Protein AF-A0A8J3IAZ4-F1 (afdb_monomer)

pLDDT: mean 71.91, std 17.05, range [34.78, 91.75]

Sequence (148 aa):
MARAKVQSEQELQQLVDTHANERKSAQTVNPAANGEGRKRKGNLVERAAVRDPVGNQTPSANTLRCIFSDVLDIDPKRFQDSGVACGECPECAALRQLQLRNGILRYPAHERRKTQTLQTEQQWVQGEKNDWSTCKSQIWRSNFSTSI

Organism: NCBI:txid2778364

Mean predicted aligned error: 19.43 Å

Foldseek 3Di:
DVVVVVVVVVVVVVVVVVVVPVVPPDDDDDDDDDDDDDDDDDPDPDDDPDDPPPPDDDPPPDPQKDPDKFWQPDQPVNVVVVVAQWAADPVARDIDGWDQDPRITIDHTDGRDPDDDQDQDWHWYQDPVSDIDIDGTDDDPPDPDDDD

Structure (mmCIF, N/CA/C/O backbone):
data_AF-A0A8J3IAZ4-F1
#
_entry.id   AF-A0A8J3IAZ4-F1
#
loop_
_atom_site.group_PDB
_atom_site.id
_atom_site.type_symbol
_atom_site.label_atom_id
_atom_site.label_alt_id
_atom_site.label_comp_id
_atom_site.label_asym_id
_atom_site.label_entity_id
_atom_site.label_seq_id
_atom_site.pdbx_PDB_ins_code
_atom_site.Cartn_x
_atom_site.Cartn_y
_atom_site.Cartn_z
_atom_site.occupancy
_atom_site.B_iso_or_equiv
_atom_site.auth_seq_id
_atom_site.auth_comp_id
_atom_site.auth_asym_id
_atom_site.auth_atom_id
_atom_site.pdbx_PDB_model_num
ATOM 1 N N . MET A 1 1 ? 24.477 44.196 18.992 1.00 54.22 1 MET A N 1
ATOM 2 C CA . MET A 1 1 ? 23.815 43.258 18.053 1.00 54.22 1 MET A CA 1
ATOM 3 C C . MET A 1 1 ? 23.886 43.702 16.586 1.00 54.22 1 MET A C 1
ATOM 5 O O . MET A 1 1 ? 24.161 42.850 15.758 1.00 54.22 1 MET A O 1
ATOM 9 N N . ALA A 1 2 ? 23.741 44.990 16.232 1.00 59.56 2 ALA A N 1
ATOM 10 C CA . ALA A 1 2 ? 23.716 45.430 14.821 1.00 59.56 2 ALA A CA 1
ATOM 11 C C . ALA A 1 2 ? 24.947 45.056 13.951 1.00 59.56 2 ALA A C 1
ATOM 13 O O . ALA A 1 2 ? 24.786 44.779 12.768 1.00 59.56 2 ALA A O 1
ATOM 14 N N . ARG A 1 3 ? 26.166 45.006 14.517 1.00 57.19 3 ARG A N 1
ATOM 15 C CA . ARG A 1 3 ? 27.407 44.748 13.748 1.00 57.19 3 ARG A CA 1
ATOM 16 C C . ARG A 1 3 ? 27.502 43.337 13.146 1.00 57.19 3 ARG A C 1
ATOM 18 O O . ARG A 1 3 ? 28.032 43.195 12.052 1.00 57.19 3 ARG A O 1
ATOM 25 N N . ALA A 1 4 ? 26.951 42.321 13.816 1.00 65.62 4 ALA A N 1
ATOM 26 C CA . ALA A 1 4 ? 27.017 40.933 13.347 1.00 65.62 4 ALA A CA 1
ATOM 27 C C . ALA A 1 4 ? 26.210 40.709 12.054 1.00 65.62 4 ALA A C 1
ATOM 29 O O . ALA A 1 4 ? 26.641 39.967 11.176 1.00 65.62 4 ALA A O 1
ATOM 30 N N . LYS A 1 5 ? 25.069 41.400 11.903 1.00 73.62 5 LYS A N 1
ATOM 31 C CA . LYS A 1 5 ? 24.257 41.317 10.681 1.00 73.62 5 LYS A CA 1
ATOM 32 C C . LYS A 1 5 ? 24.999 41.900 9.472 1.00 73.62 5 LYS A C 1
ATOM 34 O O . LYS A 1 5 ? 24.989 41.291 8.411 1.00 73.62 5 LYS A O 1
ATOM 39 N N . VAL A 1 6 ? 25.685 43.032 9.657 1.00 75.75 6 VAL A N 1
ATOM 40 C CA . VAL A 1 6 ? 26.451 43.701 8.589 1.00 75.75 6 VAL A CA 1
ATOM 41 C C . VAL A 1 6 ? 27.595 42.819 8.074 1.00 75.75 6 VAL A C 1
ATOM 43 O O . VAL A 1 6 ? 27.798 42.750 6.868 1.00 75.75 6 VAL A O 1
ATOM 46 N N . GLN A 1 7 ? 28.297 42.093 8.955 1.00 75.69 7 GLN A N 1
ATOM 47 C CA . GLN A 1 7 ? 29.337 41.146 8.524 1.00 75.69 7 GLN A CA 1
ATOM 48 C C . GLN A 1 7 ? 28.760 39.994 7.690 1.00 75.69 7 GLN A C 1
ATOM 50 O O . GLN A 1 7 ? 29.276 39.716 6.613 1.00 75.69 7 GLN A O 1
ATOM 55 N N . SER A 1 8 ? 27.660 39.377 8.138 1.00 76.94 8 SER A N 1
ATOM 56 C CA . SER A 1 8 ? 27.016 38.278 7.403 1.00 76.94 8 SER A CA 1
ATOM 57 C C . SER A 1 8 ? 26.519 38.705 6.013 1.00 76.94 8 SER A C 1
ATOM 59 O O . SER A 1 8 ? 26.663 37.953 5.053 1.00 76.94 8 SER A O 1
ATOM 61 N N . GLU A 1 9 ? 25.983 39.920 5.883 1.00 81.50 9 GLU A N 1
ATOM 62 C CA . GLU A 1 9 ? 25.509 40.464 4.603 1.00 81.50 9 GLU A CA 1
ATOM 63 C C . GLU A 1 9 ? 26.681 40.764 3.640 1.00 81.50 9 GLU A C 1
ATOM 65 O O . GLU A 1 9 ? 26.602 40.475 2.446 1.00 81.50 9 GLU A O 1
ATOM 70 N N . GLN A 1 10 ? 27.814 41.251 4.165 1.00 82.94 10 GLN A N 1
ATOM 71 C CA . GLN A 1 10 ? 29.034 41.518 3.390 1.00 82.94 10 GLN A CA 1
ATOM 72 C C . GLN A 1 10 ? 29.760 40.239 2.927 1.00 82.94 10 GLN A C 1
ATOM 74 O O . GLN A 1 10 ? 30.400 40.233 1.872 1.00 82.94 10 GLN A O 1
ATOM 79 N N . GLU A 1 11 ? 29.685 39.158 3.702 1.00 79.62 11 GLU A N 1
ATOM 80 C CA . 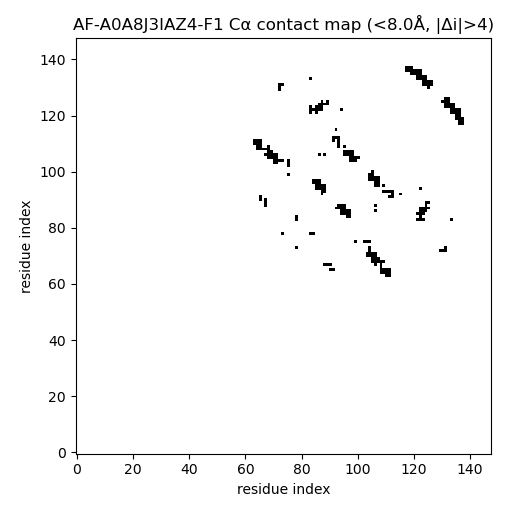GLU A 1 11 ? 30.273 37.858 3.355 1.00 79.62 11 GLU A CA 1
ATOM 81 C C . GLU A 1 11 ? 29.495 37.183 2.211 1.00 79.62 11 GLU A C 1
ATOM 83 O O . GLU A 1 11 ? 30.091 36.708 1.243 1.00 79.62 11 GLU A O 1
ATOM 88 N N . LEU A 1 12 ? 28.157 37.259 2.249 1.00 79.50 12 LEU A N 1
ATOM 89 C CA . LEU A 1 12 ? 27.290 36.803 1.157 1.00 79.50 12 LEU A CA 1
ATOM 90 C C . LEU A 1 12 ? 27.555 37.551 -0.158 1.00 79.50 12 LEU A C 1
ATOM 92 O O . LEU A 1 12 ? 27.570 36.927 -1.220 1.00 79.50 12 LEU A O 1
ATOM 96 N N . GLN A 1 13 ? 27.802 38.863 -0.101 1.00 78.12 13 GLN A N 1
ATOM 97 C CA . GLN A 1 13 ? 28.073 39.663 -1.299 1.00 78.12 13 GLN A CA 1
ATOM 98 C C . GLN A 1 13 ? 29.369 39.221 -2.010 1.00 78.12 13 GLN A C 1
ATOM 100 O O . GLN A 1 13 ? 29.375 39.047 -3.228 1.00 78.12 13 GLN A O 1
ATOM 105 N N . GLN A 1 14 ? 30.439 38.940 -1.254 1.00 77.75 14 GLN A N 1
ATOM 106 C CA . GLN A 1 14 ? 31.726 38.492 -1.810 1.00 77.75 14 GLN A CA 1
ATOM 107 C C . GLN A 1 14 ? 31.644 37.129 -2.518 1.00 77.75 14 GLN A C 1
ATOM 109 O O . GLN A 1 14 ? 32.301 36.924 -3.543 1.00 77.75 14 GLN A O 1
ATOM 114 N N . LEU A 1 15 ? 30.825 36.201 -2.014 1.00 69.94 15 LEU A N 1
ATOM 115 C CA . LEU A 1 15 ? 30.626 34.889 -2.645 1.00 69.94 15 LEU A CA 1
ATOM 116 C C . LEU A 1 15 ? 29.953 35.003 -4.024 1.00 69.94 15 LEU A C 1
ATOM 118 O O . LEU A 1 15 ? 30.324 34.282 -4.953 1.00 69.94 15 LEU A O 1
ATOM 122 N N . VAL A 1 16 ? 29.008 35.936 -4.184 1.00 75.12 16 VAL A N 1
ATOM 123 C CA . VAL A 1 16 ? 28.336 36.195 -5.471 1.00 75.12 16 VAL A CA 1
ATOM 124 C C . VAL A 1 16 ? 29.320 36.762 -6.499 1.00 75.12 16 VAL A C 1
ATOM 126 O O . VAL A 1 16 ? 29.380 36.269 -7.628 1.00 75.12 16 VAL A O 1
ATOM 129 N N . ASP A 1 17 ? 30.135 37.742 -6.102 1.00 66.94 17 ASP A N 1
ATOM 130 C CA . ASP A 1 17 ? 31.104 38.387 -6.996 1.00 66.94 17 ASP A CA 1
ATOM 131 C C . ASP A 1 17 ? 32.248 37.438 -7.405 1.00 66.94 17 ASP A C 1
ATOM 133 O O . ASP A 1 17 ? 32.725 37.480 -8.543 1.00 66.94 17 ASP A O 1
ATOM 137 N N . THR A 1 18 ? 32.639 36.514 -6.520 1.00 63.81 18 THR A N 1
ATOM 138 C CA . THR A 1 18 ? 33.664 35.495 -6.812 1.00 63.81 18 THR A CA 1
ATOM 139 C C . THR A 1 18 ? 33.199 34.543 -7.921 1.00 63.81 18 THR A C 1
ATOM 141 O O . THR A 1 18 ? 33.882 34.393 -8.939 1.00 63.81 18 THR A O 1
ATOM 144 N N . HIS A 1 19 ? 31.987 33.987 -7.806 1.00 59.09 19 HIS A N 1
ATOM 145 C CA . HIS A 1 19 ? 31.415 33.104 -8.831 1.00 59.09 19 HIS A CA 1
ATOM 146 C C . HIS A 1 19 ? 31.117 33.802 -10.169 1.00 59.09 19 HIS A C 1
ATOM 148 O O . HIS A 1 19 ? 31.071 33.141 -11.214 1.00 59.09 19 HIS A O 1
ATOM 154 N N . ALA A 1 20 ? 30.929 35.125 -10.175 1.00 54.34 20 ALA A N 1
ATOM 155 C CA . ALA A 1 20 ? 30.784 35.892 -11.411 1.00 54.34 20 ALA A CA 1
ATOM 156 C C . ALA A 1 20 ? 32.097 35.958 -12.219 1.00 54.34 20 ALA A C 1
ATOM 158 O O . ALA A 1 20 ? 32.055 36.024 -13.450 1.00 54.34 20 ALA A O 1
ATOM 159 N N . ASN A 1 21 ? 33.254 35.909 -11.549 1.00 47.62 21 ASN A N 1
ATOM 160 C CA . ASN A 1 21 ? 34.564 36.067 -12.182 1.00 47.62 21 ASN A CA 1
ATOM 161 C C . ASN A 1 21 ? 35.132 34.736 -12.722 1.00 47.62 21 ASN A C 1
ATOM 163 O O . ASN A 1 21 ? 35.700 34.701 -13.815 1.00 47.62 21 ASN A O 1
ATOM 167 N N . GLU A 1 22 ? 34.902 33.616 -12.026 1.00 49.03 22 GLU A N 1
ATOM 168 C CA . GLU A 1 22 ? 35.384 32.282 -12.439 1.00 49.03 22 GLU A CA 1
ATOM 169 C C . GLU A 1 22 ? 34.856 31.838 -13.816 1.00 49.03 22 GLU A C 1
ATOM 171 O O . GLU A 1 22 ? 35.550 31.160 -14.574 1.00 49.03 22 GLU A O 1
ATOM 176 N N . ARG A 1 23 ? 33.654 32.285 -14.207 1.00 51.97 23 ARG A N 1
ATOM 177 C CA . ARG A 1 23 ? 33.051 31.966 -15.517 1.00 51.97 23 ARG A CA 1
ATOM 178 C C . ARG A 1 23 ? 33.745 32.628 -16.715 1.00 51.97 23 ARG A C 1
ATOM 180 O O . ARG A 1 23 ? 33.340 32.383 -17.849 1.00 51.97 23 ARG A O 1
ATOM 187 N N . LYS A 1 24 ? 34.762 33.469 -16.496 1.00 46.47 24 LYS A N 1
ATOM 188 C CA . LYS A 1 24 ? 35.422 34.258 -17.551 1.00 46.47 24 LYS A CA 1
ATOM 189 C C . LYS A 1 24 ? 36.737 33.657 -18.067 1.00 46.47 24 LYS A C 1
ATOM 191 O O . LYS A 1 24 ? 37.286 34.181 -19.031 1.00 46.47 24 LYS A O 1
ATOM 196 N N . SER A 1 25 ? 37.237 32.570 -17.469 1.00 45.19 25 SER A N 1
ATOM 197 C CA . SER A 1 25 ? 38.602 32.065 -17.713 1.00 45.19 25 SER A CA 1
ATOM 198 C C . SER A 1 25 ? 38.677 30.671 -18.364 1.00 45.19 25 SER A C 1
ATOM 200 O O . SER A 1 25 ? 39.501 29.844 -17.979 1.00 45.19 25 SER A O 1
ATOM 202 N N . ALA A 1 26 ? 37.844 30.407 -19.375 1.00 44.38 26 ALA A N 1
ATOM 203 C CA . ALA A 1 26 ? 37.916 29.182 -20.180 1.00 44.38 26 ALA A CA 1
ATOM 204 C C . ALA A 1 26 ? 37.587 29.432 -21.667 1.00 44.38 26 ALA A C 1
ATOM 206 O O . ALA A 1 26 ? 36.543 29.008 -22.163 1.00 44.38 26 ALA A O 1
ATOM 207 N N . GLN A 1 27 ? 38.480 30.111 -22.399 1.00 42.19 27 GLN A N 1
ATOM 208 C CA . GLN A 1 27 ? 38.426 30.119 -23.866 1.00 42.19 27 GLN A CA 1
ATOM 209 C C . GLN A 1 27 ? 39.826 30.260 -24.492 1.00 42.19 27 GLN A C 1
ATOM 211 O O . GLN A 1 27 ? 40.315 31.357 -24.748 1.00 42.19 27 GLN A O 1
ATOM 216 N N . THR A 1 28 ? 40.466 29.114 -24.737 1.00 35.06 28 THR A N 1
ATOM 217 C CA . THR A 1 28 ? 41.749 28.991 -25.451 1.00 35.06 28 THR A CA 1
ATOM 218 C C . THR A 1 28 ? 41.502 28.735 -26.946 1.00 35.06 28 THR A C 1
ATOM 220 O O . THR A 1 28 ? 40.634 27.940 -27.299 1.00 35.06 28 THR A O 1
ATOM 223 N N . VAL A 1 29 ? 42.257 29.410 -27.820 1.00 41.00 29 VAL A N 1
ATOM 224 C CA . VAL A 1 29 ? 42.200 29.307 -29.301 1.00 41.00 29 VAL A CA 1
ATOM 225 C C . VAL A 1 29 ? 43.073 28.140 -29.821 1.00 41.00 29 VAL A C 1
ATOM 227 O O . VAL A 1 29 ? 43.841 27.586 -29.043 1.00 41.00 29 VAL A O 1
ATOM 230 N N . ASN A 1 30 ? 43.074 27.678 -31.081 1.00 41.72 30 ASN A N 1
ATOM 231 C CA . ASN A 1 30 ? 42.596 28.155 -32.403 1.00 41.72 30 ASN A CA 1
ATOM 232 C C . ASN A 1 30 ? 42.434 26.885 -33.324 1.00 41.72 30 ASN A C 1
ATOM 234 O O . ASN A 1 30 ? 42.491 25.792 -32.755 1.00 41.72 30 ASN A O 1
ATOM 238 N N . PRO A 1 31 ? 42.342 26.896 -34.686 1.00 53.12 31 PRO A N 1
ATOM 239 C CA . PRO A 1 31 ? 42.144 27.982 -35.662 1.00 53.12 31 PRO A CA 1
ATOM 240 C C . PRO A 1 31 ? 41.082 27.763 -36.783 1.00 53.12 31 PRO A C 1
ATOM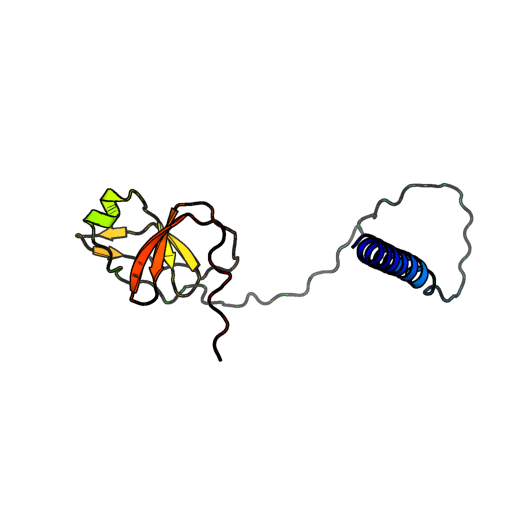 242 O O . PRO A 1 31 ? 40.742 26.650 -37.162 1.00 53.12 31 PRO A O 1
ATOM 245 N N . ALA A 1 32 ? 40.682 28.891 -37.387 1.00 42.94 32 ALA A N 1
ATOM 246 C CA . ALA A 1 32 ? 40.396 29.144 -38.815 1.00 42.94 32 ALA A CA 1
ATOM 247 C C . ALA A 1 32 ? 39.500 28.209 -39.679 1.00 42.94 32 ALA A C 1
ATOM 249 O O . ALA A 1 32 ? 39.932 27.164 -40.157 1.00 42.94 32 ALA A O 1
ATOM 250 N N . ALA A 1 33 ? 38.365 28.764 -40.130 1.00 35.50 33 ALA A N 1
ATOM 251 C CA . ALA A 1 33 ? 37.898 28.676 -41.524 1.00 35.50 33 ALA A CA 1
ATOM 252 C C . ALA A 1 33 ? 37.097 29.947 -41.901 1.00 35.50 33 ALA A C 1
ATOM 254 O O . ALA A 1 33 ? 36.498 30.584 -41.037 1.00 35.50 33 ALA A O 1
ATOM 255 N N . ASN A 1 34 ? 37.141 30.346 -43.177 1.00 43.25 34 ASN A N 1
ATOM 256 C CA . ASN A 1 34 ? 36.620 31.622 -43.693 1.00 43.25 34 ASN A CA 1
ATOM 257 C C . ASN A 1 34 ? 35.104 31.574 -44.007 1.00 43.25 34 ASN A C 1
ATOM 259 O O . ASN A 1 34 ? 34.604 30.530 -44.421 1.00 43.25 34 ASN A O 1
ATOM 263 N N . GLY A 1 35 ? 34.387 32.700 -43.883 1.00 34.78 35 GLY A N 1
ATOM 264 C CA . GLY A 1 35 ? 32.972 32.807 -44.273 1.00 34.78 35 GLY A CA 1
ATOM 265 C C . GLY A 1 35 ? 32.272 34.083 -43.786 1.00 34.78 35 GLY A C 1
ATOM 266 O O . GLY A 1 35 ? 31.965 34.225 -42.604 1.00 34.78 35 GLY A O 1
ATOM 267 N N . GLU A 1 36 ? 31.986 35.012 -44.699 1.00 43.69 36 GLU A N 1
ATOM 268 C CA . GLU A 1 36 ? 31.269 36.261 -44.409 1.00 43.69 36 GLU A CA 1
ATOM 269 C C . GLU A 1 36 ? 29.747 36.050 -44.281 1.00 43.69 36 GLU A C 1
ATOM 271 O O . GLU A 1 36 ? 29.146 35.322 -45.067 1.00 43.69 36 GLU A O 1
ATOM 276 N N . GLY A 1 37 ? 29.078 36.748 -43.350 1.00 36.06 37 GLY A N 1
ATOM 277 C CA . GLY A 1 37 ? 27.608 36.742 -43.302 1.00 36.06 37 GLY A CA 1
ATOM 278 C C . GLY A 1 37 ? 26.981 37.333 -42.037 1.00 36.06 37 GLY A C 1
ATOM 279 O O . GLY A 1 37 ? 26.900 36.688 -40.996 1.00 36.06 37 GLY A O 1
ATOM 280 N N . ARG A 1 38 ? 26.455 38.562 -42.118 1.00 51.66 38 ARG A N 1
ATOM 281 C CA . ARG A 1 38 ? 25.689 39.181 -41.017 1.00 51.66 38 ARG A CA 1
ATOM 282 C C . ARG A 1 38 ? 24.328 38.495 -40.822 1.00 51.66 38 ARG A C 1
ATOM 284 O O . ARG A 1 38 ? 23.534 38.491 -41.759 1.00 51.66 38 ARG A O 1
ATOM 291 N N . LYS A 1 39 ? 23.974 38.155 -39.574 1.00 46.91 39 LYS A N 1
ATOM 292 C CA . LYS A 1 39 ? 22.772 38.670 -38.861 1.00 46.91 39 LYS A CA 1
ATOM 293 C C . LYS A 1 39 ? 22.661 38.089 -37.446 1.00 46.91 39 LYS A C 1
ATOM 295 O O . LYS A 1 39 ? 22.797 36.889 -37.250 1.00 46.91 39 LYS A O 1
ATOM 300 N N . ARG A 1 40 ? 22.340 38.941 -36.463 1.00 65.75 40 ARG A N 1
ATOM 301 C CA . ARG A 1 40 ? 21.967 38.495 -35.109 1.00 65.75 40 ARG A CA 1
ATOM 302 C C . ARG A 1 40 ? 20.656 37.708 -35.195 1.00 65.75 40 ARG A C 1
ATOM 304 O O . ARG A 1 40 ? 19.657 38.256 -35.658 1.00 65.75 40 ARG A O 1
ATOM 311 N N . LYS A 1 41 ? 20.648 36.462 -34.729 1.00 53.59 41 LYS A N 1
ATOM 312 C CA . LYS A 1 41 ? 19.440 35.653 -34.531 1.00 53.59 41 LYS A CA 1
ATOM 313 C C . LYS A 1 41 ? 19.591 34.917 -33.200 1.00 53.59 41 LYS A C 1
ATOM 315 O O . LYS A 1 41 ? 20.707 34.573 -32.829 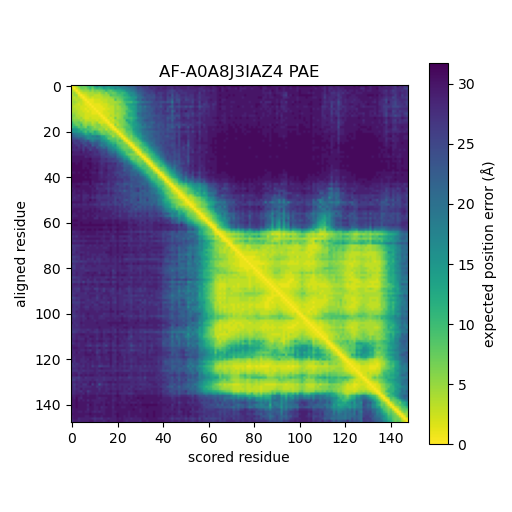1.00 53.59 41 LYS A O 1
ATOM 320 N N . GLY A 1 42 ? 18.503 34.837 -32.434 1.00 54.25 42 GLY A N 1
ATOM 321 C CA . GLY A 1 42 ? 18.562 34.524 -31.003 1.00 54.25 42 GLY A CA 1
ATOM 322 C C . GLY A 1 42 ? 19.072 33.119 -30.683 1.00 54.25 42 GLY A C 1
ATOM 323 O O . GLY A 1 42 ? 19.072 32.243 -31.543 1.00 54.25 42 GLY A O 1
ATOM 324 N N . ASN A 1 43 ? 19.442 32.923 -29.414 1.00 57.72 43 ASN A N 1
ATOM 325 C CA . ASN A 1 43 ? 19.922 31.665 -28.835 1.00 57.72 43 ASN A CA 1
ATOM 326 C C . ASN A 1 43 ? 18.803 30.605 -28.762 1.00 57.72 43 ASN A C 1
ATOM 328 O O . ASN A 1 43 ? 18.386 30.193 -27.680 1.00 57.72 43 ASN A O 1
ATOM 332 N N . LEU A 1 44 ? 18.287 30.180 -29.913 1.00 63.03 44 LEU A N 1
ATOM 333 C CA . LEU A 1 44 ? 17.459 28.991 -30.026 1.00 63.03 44 LEU A CA 1
ATOM 334 C C . LEU A 1 44 ? 18.405 27.799 -30.160 1.00 63.03 44 LEU A C 1
ATOM 336 O O . LEU A 1 44 ? 19.165 27.723 -31.123 1.00 63.03 44 LEU A O 1
ATOM 340 N N . VAL A 1 45 ? 18.373 26.885 -29.190 1.00 64.75 45 VAL A N 1
ATOM 341 C CA . VAL A 1 45 ? 19.108 25.617 -29.282 1.00 64.75 45 VAL A CA 1
ATOM 342 C C . VAL A 1 45 ? 18.476 24.801 -30.406 1.00 64.75 45 VAL A C 1
ATOM 344 O O . VAL A 1 45 ? 17.437 24.164 -30.220 1.00 64.75 45 VAL A O 1
ATOM 347 N N . GLU A 1 46 ? 19.079 24.867 -31.589 1.00 71.31 46 GLU A N 1
ATOM 348 C CA . GLU A 1 46 ? 18.642 24.100 -32.746 1.00 71.31 46 GLU A CA 1
ATOM 349 C C . GLU A 1 46 ? 18.876 22.615 -32.473 1.00 71.31 46 GLU A C 1
ATOM 351 O O . GLU A 1 46 ? 19.990 22.166 -32.192 1.00 71.31 46 GLU A O 1
ATOM 356 N N . ARG A 1 47 ? 17.792 21.838 -32.485 1.00 67.31 47 ARG A N 1
ATOM 357 C CA . ARG A 1 47 ? 17.874 20.406 -32.224 1.00 67.31 47 ARG A CA 1
ATOM 358 C C . ARG A 1 47 ? 18.398 19.714 -33.476 1.00 67.31 47 ARG A C 1
ATOM 360 O O . ARG A 1 47 ? 17.743 19.777 -34.511 1.00 67.31 47 ARG A O 1
ATOM 367 N N . ALA A 1 48 ? 19.526 19.014 -33.355 1.00 72.62 48 ALA A N 1
ATOM 368 C CA . ALA A 1 48 ? 20.088 18.222 -34.445 1.00 72.62 48 ALA A CA 1
ATOM 369 C C . ALA A 1 48 ? 19.025 17.307 -35.085 1.00 72.62 48 ALA A C 1
ATOM 371 O O . ALA A 1 48 ? 18.274 16.621 -34.382 1.00 72.62 48 ALA A O 1
ATOM 372 N N . ALA A 1 49 ? 18.971 17.314 -36.421 1.00 76.88 49 ALA A N 1
AT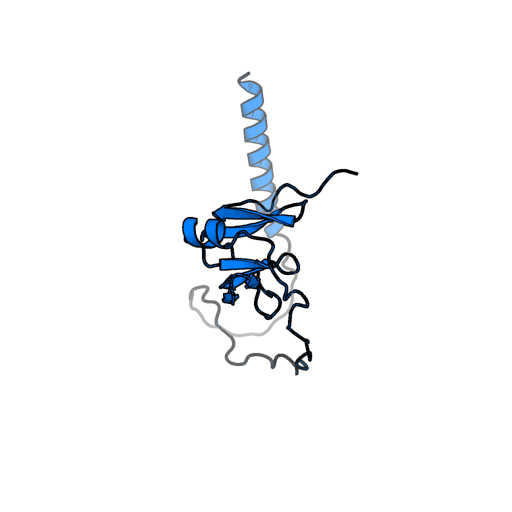OM 373 C CA . ALA A 1 49 ? 17.980 16.573 -37.205 1.00 76.88 49 ALA A CA 1
ATOM 374 C C . ALA A 1 49 ? 18.119 15.047 -37.063 1.00 76.88 49 ALA A C 1
ATOM 376 O O . ALA A 1 49 ? 17.138 14.317 -37.192 1.00 76.88 49 ALA A O 1
ATOM 377 N N . VAL A 1 50 ? 19.329 14.575 -36.758 1.00 80.00 50 VAL A N 1
ATOM 378 C CA . VAL A 1 50 ? 19.649 13.172 -36.486 1.00 80.00 50 VAL A CA 1
ATOM 379 C C . VAL A 1 50 ? 20.031 13.043 -35.013 1.00 80.00 50 VAL A C 1
ATOM 381 O O . VAL A 1 50 ? 20.748 13.884 -34.473 1.00 80.00 50 VAL A O 1
ATOM 384 N N . ARG A 1 51 ? 19.532 11.993 -34.356 1.00 78.31 51 ARG A N 1
ATOM 385 C CA . ARG A 1 51 ? 19.993 11.569 -33.029 1.00 78.31 51 ARG A CA 1
ATOM 386 C C . ARG A 1 51 ? 20.840 10.319 -33.198 1.00 78.31 51 ARG A C 1
ATOM 388 O O . ARG A 1 51 ? 20.454 9.448 -33.976 1.00 78.31 51 ARG A O 1
ATOM 395 N N . ASP A 1 52 ? 21.916 10.208 -32.430 1.00 82.38 52 ASP A N 1
ATOM 396 C CA . ASP A 1 52 ? 22.682 8.967 -32.378 1.00 82.38 52 ASP A CA 1
ATOM 397 C C . ASP A 1 52 ? 21.793 7.805 -31.906 1.00 82.38 52 ASP A C 1
ATOM 399 O O . ASP A 1 52 ? 20.958 7.989 -31.006 1.00 82.38 52 ASP A O 1
ATOM 403 N N . PRO A 1 53 ? 21.942 6.605 -32.492 1.00 75.25 53 PRO A N 1
ATOM 404 C CA . PRO A 1 53 ? 21.248 5.430 -32.005 1.00 75.25 53 PRO A CA 1
ATOM 405 C C . PRO A 1 53 ? 21.746 5.118 -30.593 1.00 75.25 53 PRO A C 1
ATOM 407 O O . PRO A 1 53 ? 22.910 4.775 -30.386 1.00 75.25 53 PRO A O 1
ATOM 410 N N . VAL A 1 54 ? 20.846 5.201 -29.611 1.00 77.50 54 VAL A N 1
ATOM 411 C CA . VAL A 1 54 ? 21.085 4.613 -28.291 1.00 77.50 54 VAL A CA 1
ATOM 412 C C . VAL A 1 54 ? 21.300 3.120 -28.523 1.00 77.50 54 VAL A C 1
ATOM 414 O O . VAL A 1 54 ? 20.372 2.428 -28.942 1.00 77.50 54 VAL A O 1
ATOM 417 N N . GLY A 1 55 ? 22.537 2.655 -28.324 1.00 75.62 55 GLY A N 1
ATOM 418 C CA . GLY A 1 55 ? 22.944 1.290 -28.655 1.00 75.62 55 GLY A CA 1
ATOM 419 C C . GLY A 1 55 ? 22.051 0.238 -27.998 1.00 75.62 55 GLY A C 1
ATOM 420 O O . GLY A 1 55 ? 21.471 0.495 -26.943 1.00 75.62 55 GLY A O 1
ATOM 421 N N . ASN A 1 56 ? 21.948 -0.935 -28.633 1.00 69.88 56 ASN A N 1
ATOM 422 C CA . ASN A 1 56 ? 21.041 -2.021 -28.251 1.00 69.88 56 ASN A CA 1
ATOM 423 C C . ASN A 1 56 ? 21.101 -2.332 -26.748 1.00 69.88 56 ASN A C 1
ATOM 425 O O . ASN A 1 56 ? 21.948 -3.098 -26.287 1.00 69.88 56 ASN A O 1
ATOM 429 N N . GLN A 1 57 ? 20.158 -1.775 -25.988 1.00 64.56 57 GLN A N 1
ATOM 430 C CA . GLN A 1 57 ? 19.959 -2.150 -24.599 1.00 64.56 57 GLN A CA 1
ATOM 431 C C . GLN A 1 57 ? 19.310 -3.528 -24.601 1.00 64.56 57 GLN A C 1
ATOM 433 O O . GLN A 1 57 ? 18.150 -3.674 -24.992 1.00 64.56 57 GLN A O 1
ATOM 438 N N . THR A 1 58 ? 20.052 -4.550 -24.175 1.00 63.62 58 THR A N 1
ATOM 439 C CA . THR A 1 58 ? 19.456 -5.852 -23.873 1.00 63.62 58 THR A CA 1
ATOM 440 C C . THR A 1 58 ? 18.341 -5.632 -22.853 1.00 63.62 58 THR A C 1
ATOM 442 O O . THR A 1 58 ? 18.636 -5.096 -21.778 1.00 63.62 58 THR A O 1
ATOM 445 N N . PRO A 1 59 ? 17.082 -6.015 -23.138 1.00 57.72 59 PRO A N 1
ATOM 446 C CA . PRO A 1 59 ? 16.027 -5.937 -22.144 1.00 57.72 59 PRO A CA 1
ATOM 447 C C . PRO A 1 59 ? 16.415 -6.879 -21.009 1.00 57.72 59 PRO A C 1
ATOM 449 O O . PRO A 1 59 ? 16.371 -8.100 -21.162 1.00 57.72 59 PRO A O 1
ATOM 452 N N . SER A 1 60 ? 16.851 -6.317 -19.881 1.00 57.66 60 SER A N 1
ATOM 453 C CA . SER A 1 60 ? 17.159 -7.118 -18.706 1.00 57.66 60 SER A CA 1
ATOM 454 C C . SER A 1 60 ? 15.890 -7.864 -18.319 1.00 57.66 60 SER A C 1
ATOM 456 O O . SER A 1 60 ? 14.840 -7.252 -18.094 1.00 57.66 60 SER A O 1
ATOM 458 N N . ALA A 1 61 ? 15.988 -9.197 -18.292 1.00 56.03 61 ALA A N 1
ATOM 459 C CA . ALA A 1 61 ? 14.916 -10.113 -17.921 1.00 56.03 61 ALA A CA 1
ATOM 460 C C . ALA A 1 61 ? 14.658 -10.023 -16.410 1.00 56.03 61 ALA A C 1
ATOM 462 O O . ALA A 1 61 ? 14.831 -10.975 -15.654 1.00 56.03 61 ALA A O 1
ATOM 463 N N . ASN A 1 62 ? 14.286 -8.828 -15.961 1.00 57.28 62 ASN A N 1
ATOM 464 C CA . ASN A 1 62 ? 13.965 -8.548 -14.584 1.00 57.28 62 ASN A CA 1
ATOM 465 C C . ASN A 1 62 ? 12.706 -9.339 -14.252 1.00 57.28 62 ASN A C 1
ATOM 467 O O . ASN A 1 62 ? 11.630 -9.079 -14.795 1.00 57.28 62 ASN A O 1
ATOM 471 N N . THR A 1 63 ? 12.819 -10.271 -13.315 1.00 62.22 63 THR A N 1
ATOM 472 C CA . THR A 1 63 ? 11.670 -10.814 -12.598 1.00 62.22 63 THR A CA 1
ATOM 473 C C . THR A 1 63 ? 11.078 -9.687 -11.753 1.00 62.22 63 THR A C 1
ATOM 475 O O . THR A 1 63 ? 11.382 -9.542 -10.575 1.00 62.22 63 THR A O 1
ATOM 478 N N . LEU A 1 64 ? 10.262 -8.838 -12.387 1.00 70.62 64 LEU A N 1
ATOM 479 C CA . LEU A 1 64 ? 9.753 -7.582 -11.825 1.00 70.62 64 LEU A CA 1
ATOM 480 C C . LEU A 1 64 ? 8.788 -7.763 -10.651 1.00 70.62 64 LEU A C 1
ATOM 482 O O . LEU A 1 64 ? 8.358 -6.766 -10.085 1.00 70.62 64 LEU A O 1
ATOM 486 N N . ARG A 1 65 ? 8.415 -8.990 -10.280 1.00 77.62 65 ARG A N 1
ATOM 487 C CA . ARG A 1 65 ? 7.463 -9.240 -9.193 1.00 77.62 65 ARG A CA 1
ATOM 488 C C . ARG A 1 65 ? 8.136 -9.041 -7.837 1.00 77.62 65 ARG A C 1
ATOM 490 O O . ARG A 1 65 ? 9.238 -9.529 -7.605 1.00 77.62 65 ARG A O 1
ATOM 497 N N . CYS A 1 66 ? 7.459 -8.336 -6.940 1.00 84.00 66 CYS A N 1
ATOM 498 C CA . CYS A 1 66 ? 7.798 -8.347 -5.528 1.00 84.00 66 CYS A CA 1
ATOM 499 C C . CYS A 1 66 ? 7.484 -9.734 -4.945 1.00 84.00 66 CYS A C 1
ATOM 501 O O . CYS A 1 66 ? 6.510 -10.370 -5.349 1.00 84.00 66 CYS A O 1
ATOM 503 N N . ILE A 1 67 ? 8.312 -10.189 -4.003 1.00 82.94 67 ILE A N 1
ATOM 504 C CA . ILE A 1 67 ? 8.133 -11.470 -3.300 1.00 82.94 67 ILE A CA 1
ATOM 505 C C . ILE A 1 67 ? 7.002 -11.356 -2.259 1.00 82.94 67 ILE A C 1
ATOM 507 O O . ILE A 1 67 ? 6.358 -12.347 -1.933 1.00 82.94 67 ILE A O 1
ATOM 511 N N . PHE A 1 68 ? 6.710 -10.139 -1.784 1.00 80.0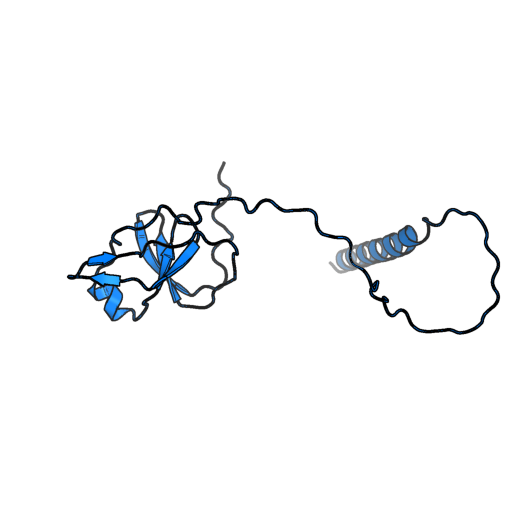6 68 PHE A N 1
ATOM 512 C CA . PHE A 1 68 ? 5.643 -9.883 -0.823 1.00 80.06 68 PHE A CA 1
ATOM 513 C C . PHE A 1 68 ? 4.251 -10.026 -1.460 1.00 80.06 68 PHE A C 1
ATOM 515 O O . PHE A 1 68 ? 3.786 -9.166 -2.215 1.00 80.06 68 PHE A O 1
ATOM 522 N N . SER A 1 69 ? 3.566 -11.111 -1.114 1.00 76.94 69 SER A N 1
ATOM 523 C CA . SER A 1 69 ? 2.136 -11.308 -1.353 1.00 76.94 69 SER A CA 1
ATOM 524 C C . SER A 1 69 ? 1.566 -12.153 -0.220 1.00 76.94 69 SER A C 1
ATOM 526 O O . SER A 1 69 ? 1.590 -13.382 -0.297 1.00 76.94 69 SER A O 1
ATOM 528 N N . ASP A 1 70 ? 1.112 -11.494 0.843 1.00 83.44 70 ASP A N 1
ATOM 529 C CA . ASP A 1 70 ? 0.768 -12.157 2.102 1.00 83.44 70 ASP A CA 1
ATOM 530 C C . ASP A 1 70 ? -0.635 -11.787 2.613 1.00 83.44 70 ASP A C 1
ATOM 532 O O . ASP A 1 70 ? -1.304 -10.870 2.114 1.00 83.44 70 ASP A O 1
ATOM 536 N N . VAL A 1 71 ? -1.095 -12.541 3.607 1.00 86.12 71 VAL A N 1
ATOM 537 C CA . VAL A 1 71 ? -2.222 -12.188 4.466 1.00 86.12 71 VAL A CA 1
ATOM 538 C C . VAL A 1 71 ? -1.818 -10.997 5.329 1.00 86.12 71 VAL A C 1
ATOM 540 O O . VAL A 1 71 ? -0.730 -10.966 5.896 1.00 86.12 71 VAL A O 1
ATOM 543 N N . LEU A 1 72 ? -2.702 -10.008 5.427 1.00 86.94 72 LEU A N 1
ATOM 544 C CA . LEU A 1 72 ? -2.480 -8.849 6.279 1.00 86.94 72 LEU A CA 1
ATOM 545 C C . LEU A 1 72 ? -3.214 -9.037 7.600 1.00 86.94 72 LEU A C 1
ATOM 547 O O . LEU A 1 72 ? -4.421 -9.290 7.599 1.00 86.94 72 LEU A O 1
ATOM 551 N N . ASP A 1 73 ? -2.500 -8.853 8.709 1.00 88.62 73 ASP A N 1
ATOM 552 C CA . ASP A 1 73 ? -3.065 -8.873 10.061 1.00 88.62 73 ASP A CA 1
ATOM 553 C C . ASP A 1 73 ? -3.762 -7.535 10.376 1.00 88.62 73 ASP A C 1
ATOM 555 O O . ASP A 1 73 ? -3.341 -6.733 11.207 1.00 88.62 73 ASP A O 1
ATOM 559 N N . ILE A 1 74 ? -4.812 -7.254 9.601 1.00 88.38 74 ILE A N 1
ATOM 560 C CA . ILE A 1 74 ? -5.724 -6.125 9.783 1.00 88.38 74 ILE A CA 1
ATOM 561 C C . ILE A 1 74 ? -7.101 -6.714 10.043 1.00 88.38 74 ILE A C 1
ATOM 563 O O . ILE A 1 74 ? -7.625 -7.446 9.202 1.00 88.38 74 ILE A O 1
ATOM 567 N N . ASP A 1 75 ? -7.711 -6.355 11.174 1.00 89.94 75 ASP A N 1
ATOM 568 C CA . ASP A 1 75 ? -9.100 -6.715 11.463 1.00 89.94 75 ASP A CA 1
ATOM 569 C C . ASP A 1 75 ? -10.006 -6.282 10.286 1.00 89.94 75 ASP A C 1
ATOM 571 O O . ASP A 1 75 ? -10.063 -5.087 9.962 1.00 89.94 75 ASP A O 1
ATOM 575 N N . PRO A 1 76 ? -10.739 -7.216 9.645 1.00 89.38 76 PRO A N 1
ATOM 576 C CA . PRO A 1 76 ? -11.685 -6.914 8.577 1.00 89.38 76 PRO A CA 1
ATOM 577 C C . PRO A 1 76 ? -12.705 -5.826 8.919 1.00 89.38 76 PRO A C 1
ATOM 579 O O . PRO A 1 76 ? -13.187 -5.158 8.001 1.00 89.38 76 PRO A O 1
ATOM 582 N N . LYS A 1 77 ? -13.046 -5.642 10.202 1.00 89.75 77 LYS A N 1
ATOM 583 C CA . LYS A 1 77 ? -13.897 -4.539 10.667 1.00 89.75 77 LYS A CA 1
ATOM 584 C C . LYS A 1 77 ? -13.162 -3.209 10.556 1.00 89.75 77 LYS A C 1
ATOM 586 O O . LYS A 1 77 ? -13.608 -2.361 9.796 1.00 89.75 77 LYS A O 1
ATOM 591 N N . ARG A 1 78 ? -11.970 -3.079 11.160 1.00 91.62 78 ARG A N 1
ATOM 592 C CA . ARG A 1 78 ? -11.113 -1.880 11.020 1.00 91.62 78 ARG A CA 1
ATOM 593 C C . ARG A 1 78 ? -10.853 -1.516 9.554 1.00 91.62 78 ARG A C 1
ATOM 595 O O . ARG A 1 78 ? -10.833 -0.334 9.216 1.00 91.62 78 ARG A O 1
ATOM 602 N N . PHE A 1 79 ? -10.674 -2.511 8.681 1.00 90.50 79 PHE A N 1
ATOM 603 C CA . PHE A 1 79 ? -10.538 -2.291 7.240 1.00 90.50 79 PHE A CA 1
ATOM 604 C C . PHE A 1 79 ? -11.791 -1.635 6.634 1.00 90.50 79 PHE A C 1
ATOM 606 O O . PHE A 1 79 ? -11.670 -0.591 5.992 1.00 90.50 79 PHE A O 1
ATOM 613 N N . GLN A 1 80 ? -12.982 -2.191 6.887 1.00 89.50 80 GLN A N 1
ATOM 614 C CA . GLN A 1 80 ? -14.257 -1.646 6.401 1.00 89.50 80 GLN A CA 1
ATOM 615 C C . GLN A 1 80 ? -14.572 -0.268 7.007 1.00 89.50 80 GLN A C 1
ATOM 617 O O . GLN A 1 80 ? -14.871 0.664 6.263 1.00 89.50 80 GLN A O 1
ATOM 622 N N . ASP A 1 81 ? -14.421 -0.116 8.324 1.00 91.19 81 ASP A N 1
ATOM 623 C CA . ASP A 1 81 ? -14.719 1.112 9.074 1.00 91.19 81 ASP A CA 1
ATOM 624 C C . ASP A 1 81 ? -13.832 2.296 8.646 1.00 91.19 81 ASP A C 1
ATOM 626 O O . ASP A 1 81 ? -14.257 3.449 8.687 1.00 91.19 81 ASP A O 1
ATOM 630 N N . SER A 1 82 ? -12.593 2.028 8.211 1.00 88.88 82 SER A N 1
ATOM 631 C CA . SER A 1 82 ? -11.670 3.069 7.736 1.00 88.88 82 SER A CA 1
ATOM 632 C C . SER A 1 82 ? -12.008 3.631 6.351 1.00 88.88 82 SER A C 1
ATOM 634 O O . SER A 1 82 ? -11.552 4.722 6.010 1.00 88.88 82 SER A O 1
ATOM 636 N N . GLY A 1 83 ? -12.722 2.867 5.518 1.00 88.94 83 GLY A N 1
ATOM 637 C CA . GLY A 1 83 ? -12.923 3.167 4.097 1.00 88.94 83 GLY A CA 1
ATOM 638 C C . GLY A 1 83 ? -11.652 3.137 3.227 1.00 88.94 83 GLY A C 1
ATOM 639 O O . GLY A 1 83 ? -11.722 3.443 2.036 1.00 88.94 83 GLY A O 1
ATOM 640 N N . VAL A 1 84 ? -10.483 2.778 3.775 1.00 90.31 84 VAL A N 1
ATOM 641 C CA . VAL A 1 84 ? -9.196 2.797 3.061 1.00 90.31 84 VAL A CA 1
ATOM 642 C C . VAL A 1 84 ? -8.947 1.448 2.388 1.00 90.31 84 VAL A C 1
ATOM 644 O O . VAL A 1 84 ? -8.502 0.494 3.020 1.00 90.31 84 VAL A O 1
ATOM 647 N N . ALA A 1 85 ? -9.190 1.375 1.078 1.00 90.38 85 ALA A N 1
ATOM 648 C CA . ALA A 1 85 ? -9.046 0.141 0.300 1.00 90.38 85 ALA A CA 1
ATOM 649 C C . ALA A 1 85 ? -7.596 -0.214 -0.097 1.00 90.38 85 ALA A C 1
ATOM 651 O O . ALA A 1 85 ? -7.357 -1.301 -0.621 1.00 90.38 85 ALA A O 1
ATOM 652 N N . CYS A 1 86 ? -6.629 0.686 0.104 1.00 90.69 86 CYS A N 1
ATOM 653 C CA . CYS A 1 86 ? -5.275 0.575 -0.445 1.00 90.69 86 CYS A CA 1
ATOM 654 C C . CYS A 1 86 ? -4.212 0.385 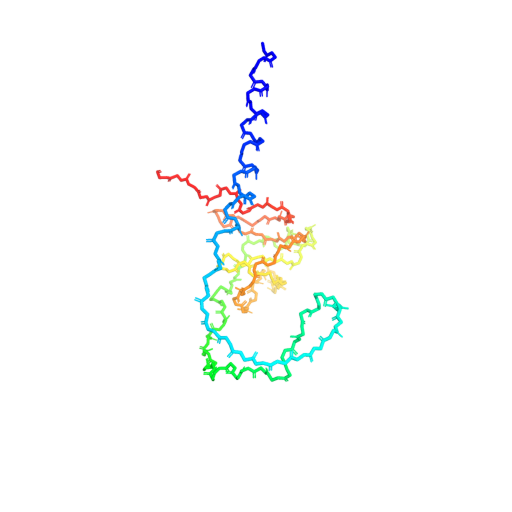0.652 1.00 90.69 86 CYS A C 1
ATOM 656 O O . CYS A 1 86 ? -4.260 1.062 1.678 1.00 90.69 86 CYS A O 1
ATOM 658 N N . GLY A 1 87 ? -3.231 -0.495 0.420 1.00 90.12 87 GLY A N 1
ATOM 659 C CA . GLY A 1 87 ? -2.084 -0.710 1.308 1.00 90.12 87 GLY A CA 1
ATOM 660 C C . GLY A 1 87 ? -0.724 -0.637 0.608 1.00 90.12 87 GLY A C 1
ATOM 661 O O . GLY A 1 87 ? -0.565 -1.051 -0.548 1.00 90.12 87 GLY A O 1
ATOM 662 N N . GLU A 1 88 ? 0.266 -0.116 1.326 1.00 90.38 88 GLU A N 1
ATOM 663 C CA . GLU A 1 88 ? 1.668 -0.063 0.926 1.00 90.38 88 GLU A CA 1
ATOM 664 C C . GLU A 1 88 ? 2.360 -1.409 1.208 1.00 90.38 88 GLU A C 1
ATOM 666 O O . GLU A 1 88 ? 2.210 -1.997 2.275 1.00 90.38 88 GLU A O 1
ATOM 671 N N . CYS A 1 89 ? 3.127 -1.907 0.240 1.00 88.38 89 CYS A N 1
ATOM 672 C CA . CYS A 1 89 ? 3.986 -3.074 0.399 1.00 88.38 89 CYS A CA 1
ATOM 673 C C . CYS A 1 89 ? 5.254 -2.698 1.196 1.00 88.38 89 CYS A C 1
ATOM 675 O O . CYS A 1 89 ? 5.966 -1.789 0.756 1.00 88.38 89 CYS A O 1
ATOM 677 N N . PRO A 1 90 ? 5.600 -3.408 2.289 1.00 85.56 90 PRO A N 1
ATOM 678 C CA . PRO A 1 90 ? 6.774 -3.098 3.114 1.00 85.56 90 PRO A CA 1
ATOM 679 C C . PRO A 1 90 ? 8.090 -3.204 2.325 1.00 85.56 90 PRO A C 1
ATOM 681 O O . PRO A 1 90 ? 8.954 -2.339 2.435 1.00 85.56 90 PRO A O 1
ATOM 684 N N . GLU A 1 91 ? 8.208 -4.213 1.457 1.00 85.31 91 GLU A N 1
ATOM 685 C CA . GLU A 1 91 ? 9.434 -4.545 0.714 1.00 85.31 91 GLU A CA 1
ATOM 686 C C . GLU A 1 91 ? 9.780 -3.565 -0.415 1.00 85.31 91 GLU A C 1
ATOM 688 O O . GLU A 1 91 ? 10.933 -3.460 -0.838 1.00 85.31 91 GLU A O 1
ATOM 693 N N . CYS A 1 92 ? 8.785 -2.888 -0.996 1.00 84.88 92 CYS A N 1
ATOM 694 C CA . CYS A 1 92 ? 9.030 -2.045 -2.172 1.00 84.88 92 CYS A CA 1
ATOM 695 C C . CYS A 1 92 ? 8.190 -0.775 -2.276 1.00 84.88 92 CYS A C 1
ATOM 697 O O . CYS A 1 92 ? 8.222 -0.118 -3.317 1.00 84.88 92 CYS A O 1
ATOM 699 N N . ALA A 1 93 ? 7.435 -0.416 -1.240 1.00 85.50 93 ALA A N 1
ATOM 700 C CA . ALA A 1 93 ? 6.575 0.762 -1.218 1.00 85.50 93 ALA A CA 1
ATOM 701 C C . ALA A 1 93 ? 5.544 0.828 -2.366 1.00 85.50 93 ALA A C 1
ATOM 703 O O . ALA A 1 93 ? 5.066 1.908 -2.715 1.00 85.50 93 ALA A O 1
ATOM 704 N N . ALA A 1 94 ? 5.216 -0.292 -3.021 1.00 86.44 94 ALA A N 1
ATOM 705 C CA . ALA A 1 94 ? 4.132 -0.335 -4.000 1.00 86.44 94 ALA A CA 1
ATOM 706 C C . ALA A 1 94 ? 2.788 -0.155 -3.288 1.00 86.44 94 ALA A C 1
ATOM 708 O O . ALA A 1 94 ? 2.585 -0.731 -2.228 1.00 86.44 94 ALA A O 1
ATOM 709 N N . LEU A 1 95 ? 1.861 0.604 -3.876 1.00 88.06 95 LEU A N 1
ATOM 710 C CA . LEU A 1 95 ? 0.487 0.699 -3.383 1.00 88.06 95 LEU A CA 1
ATOM 711 C C . LEU A 1 95 ? -0.418 -0.229 -4.195 1.00 88.06 95 LEU A C 1
ATOM 713 O O . LEU A 1 95 ? -0.397 -0.184 -5.431 1.00 88.06 95 LEU A O 1
ATOM 717 N N . ARG A 1 96 ? -1.217 -1.064 -3.527 1.00 90.88 96 ARG A N 1
ATOM 718 C CA . ARG A 1 96 ? -2.218 -1.931 -4.165 1.00 90.88 96 ARG A CA 1
ATOM 719 C C . ARG A 1 96 ? -3.515 -1.943 -3.370 1.00 90.88 96 ARG A C 1
ATOM 721 O O . ARG A 1 96 ? -3.515 -1.754 -2.158 1.00 90.88 96 ARG A O 1
ATOM 728 N N . GLN A 1 97 ? -4.614 -2.187 -4.078 1.00 91.06 97 GLN A N 1
ATOM 729 C CA . GLN A 1 97 ? -5.908 -2.446 -3.458 1.00 91.06 97 GLN A CA 1
ATOM 730 C C . GLN A 1 97 ? -5.866 -3.793 -2.732 1.00 91.06 97 GLN A C 1
ATOM 732 O O . GLN A 1 97 ? -5.429 -4.802 -3.293 1.00 91.06 97 GLN A O 1
ATOM 737 N N . LEU A 1 98 ? -6.306 -3.787 -1.481 1.00 91.31 98 LEU A N 1
ATOM 738 C CA . LEU A 1 98 ? -6.336 -4.948 -0.606 1.00 91.31 98 LEU A CA 1
ATOM 739 C C . LEU A 1 98 ? -7.587 -5.777 -0.904 1.00 91.31 98 LEU A C 1
ATOM 741 O O . LEU A 1 98 ? -8.666 -5.235 -1.143 1.00 91.31 98 LEU A O 1
ATOM 745 N N . GLN A 1 99 ? -7.448 -7.102 -0.912 1.00 90.94 99 GLN A N 1
ATOM 746 C CA . GLN A 1 99 ? -8.553 -8.005 -1.229 1.00 90.94 99 GLN A CA 1
ATOM 747 C C . GLN A 1 99 ? -9.058 -8.688 0.035 1.00 90.94 99 GLN A C 1
ATOM 749 O O . GLN A 1 99 ? -8.371 -9.544 0.590 1.00 90.94 99 GLN A O 1
ATOM 754 N N . LEU A 1 100 ? -10.276 -8.352 0.461 1.00 90.50 100 LEU A N 1
ATOM 755 C CA . LEU A 1 100 ? -10.972 -9.084 1.514 1.00 90.50 100 LEU A CA 1
ATOM 756 C C . LEU A 1 100 ? -11.622 -10.337 0.904 1.00 90.50 100 LEU A C 1
ATOM 758 O O . LEU A 1 100 ? -12.578 -10.239 0.138 1.00 90.50 100 LEU A O 1
ATOM 762 N N . ARG A 1 101 ? -11.090 -11.523 1.218 1.00 88.00 101 ARG A N 1
ATOM 763 C CA . ARG A 1 101 ? -11.609 -12.820 0.749 1.00 88.00 101 ARG A CA 1
ATOM 764 C C . ARG A 1 101 ? -11.886 -13.724 1.944 1.00 88.00 101 ARG A C 1
ATOM 766 O O . ARG A 1 101 ? -10.973 -14.020 2.704 1.00 88.00 101 ARG A O 1
ATOM 773 N N . ASN A 1 102 ? -13.128 -14.183 2.093 1.00 86.56 102 ASN A N 1
ATOM 774 C CA . ASN A 1 102 ? -13.565 -15.069 3.185 1.00 86.56 102 ASN A CA 1
ATOM 775 C C . ASN A 1 102 ? -13.226 -14.526 4.591 1.00 86.56 102 ASN A C 1
ATOM 777 O O . ASN A 1 102 ? -12.830 -15.284 5.470 1.00 86.56 102 ASN A O 1
ATOM 781 N N . GLY A 1 103 ? -13.319 -13.205 4.789 1.00 85.00 103 GLY A N 1
ATOM 782 C CA . GLY A 1 103 ? -12.930 -12.556 6.048 1.00 85.00 103 GLY A CA 1
ATOM 783 C C . GLY A 1 103 ? -11.417 -12.425 6.271 1.00 85.00 103 GLY A C 1
ATOM 784 O O . GLY A 1 103 ? -11.012 -11.978 7.332 1.00 85.00 103 GLY A O 1
ATOM 785 N N . ILE A 1 104 ? -10.578 -12.776 5.292 1.00 87.94 104 ILE A N 1
ATOM 786 C CA . ILE A 1 104 ? -9.119 -12.629 5.356 1.00 87.94 104 ILE A CA 1
ATOM 787 C C . ILE A 1 104 ? -8.696 -11.517 4.397 1.00 87.94 104 ILE A C 1
ATOM 789 O O . ILE A 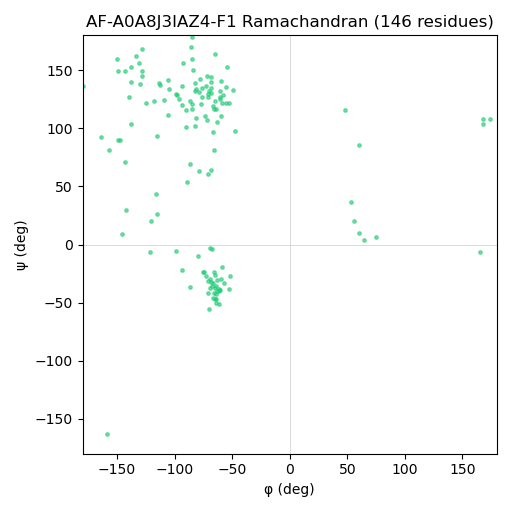1 104 ? -8.997 -11.581 3.200 1.00 87.94 104 ILE A O 1
ATOM 793 N N . LEU A 1 105 ? -7.990 -10.505 4.901 1.00 91.56 105 LEU A N 1
ATOM 794 C CA . LEU A 1 105 ? -7.433 -9.439 4.072 1.00 91.56 105 LEU A CA 1
ATOM 795 C C . LEU A 1 105 ? -6.110 -9.898 3.447 1.00 91.56 105 LEU A C 1
ATOM 797 O O . LEU A 1 105 ? -5.257 -10.469 4.124 1.00 91.56 105 LEU A O 1
ATOM 801 N N . ARG A 1 106 ? -5.938 -9.687 2.139 1.00 91.38 106 ARG A N 1
ATOM 802 C CA . ARG A 1 106 ? -4.756 -10.145 1.394 1.00 91.38 106 ARG A CA 1
ATOM 803 C C . ARG A 1 106 ? -4.142 -9.038 0.554 1.00 91.38 106 ARG A C 1
ATOM 805 O O . ARG A 1 106 ? -4.855 -8.318 -0.152 1.00 91.38 106 ARG A O 1
ATOM 812 N N . TYR A 1 107 ? -2.816 -8.983 0.566 1.00 91.19 107 TYR A N 1
ATOM 813 C CA . TYR A 1 107 ? -2.031 -8.163 -0.341 1.00 91.19 107 TYR A CA 1
ATOM 814 C C . TYR A 1 107 ? -1.810 -8.919 -1.666 1.00 91.19 107 TYR A C 1
ATOM 816 O O . TYR A 1 107 ? -1.247 -10.017 -1.659 1.00 91.19 107 TYR A O 1
ATOM 824 N N . PRO A 1 108 ? -2.235 -8.387 -2.827 1.00 89.94 108 PRO A N 1
ATOM 825 C CA . PRO A 1 108 ? -2.064 -9.080 -4.100 1.00 89.94 108 PRO A CA 1
ATOM 826 C C . PRO A 1 108 ? -0.599 -9.089 -4.565 1.00 89.94 108 PRO A C 1
ATOM 828 O O . PRO A 1 108 ? 0.133 -8.106 -4.419 1.00 89.94 108 PRO A O 1
ATOM 831 N N . ALA A 1 109 ? -0.183 -10.180 -5.215 1.00 88.31 109 ALA A N 1
ATOM 832 C CA . ALA A 1 109 ? 1.100 -10.232 -5.912 1.00 88.31 109 ALA A CA 1
ATOM 833 C C 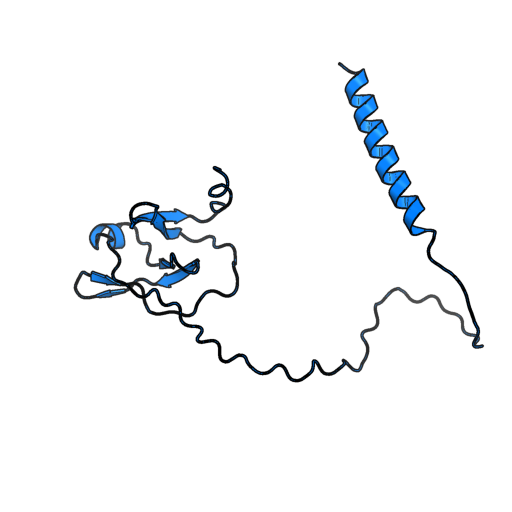. ALA A 1 109 ? 1.202 -9.092 -6.940 1.00 88.31 109 ALA A C 1
ATOM 835 O O . ALA A 1 109 ? 0.250 -8.797 -7.666 1.00 88.31 109 ALA A O 1
ATOM 836 N N . HIS A 1 110 ? 2.352 -8.423 -6.980 1.00 86.81 110 HIS A N 1
ATOM 837 C CA . HIS A 1 110 ? 2.505 -7.154 -7.685 1.00 86.81 110 HIS A CA 1
ATOM 838 C C . HIS A 1 110 ? 3.920 -6.957 -8.221 1.00 86.81 110 HIS A C 1
AT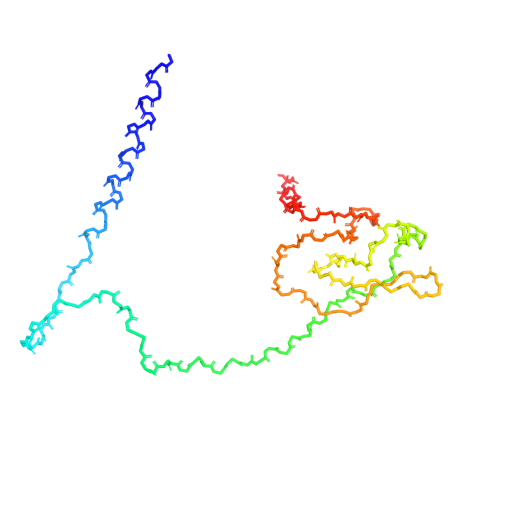OM 840 O O . HIS A 1 110 ? 4.877 -7.562 -7.746 1.00 86.81 110 HIS A O 1
ATOM 846 N N . GLU A 1 111 ? 4.065 -6.069 -9.203 1.00 85.56 111 GLU A N 1
ATOM 847 C CA . GLU A 1 111 ? 5.382 -5.609 -9.639 1.00 85.56 111 GLU A CA 1
ATOM 848 C C . GLU A 1 111 ? 6.029 -4.663 -8.621 1.00 85.56 111 GLU A C 1
ATOM 850 O O . GLU A 1 111 ? 5.386 -3.742 -8.108 1.00 85.56 111 GLU A O 1
ATOM 855 N N . ARG A 1 112 ? 7.324 -4.879 -8.378 1.00 84.06 112 ARG A N 1
ATOM 856 C CA . ARG A 1 112 ? 8.203 -4.052 -7.557 1.00 84.06 112 ARG A CA 1
ATOM 857 C C . ARG A 1 112 ? 8.221 -2.624 -8.103 1.00 84.06 112 ARG A C 1
ATOM 859 O O . ARG A 1 112 ? 8.469 -2.394 -9.289 1.00 84.06 112 ARG A O 1
ATOM 866 N N . ARG A 1 113 ? 7.976 -1.652 -7.225 1.00 79.94 113 ARG A N 1
ATOM 867 C CA . ARG A 1 113 ? 7.936 -0.230 -7.578 1.00 79.94 113 ARG A CA 1
ATOM 868 C C . ARG A 1 113 ? 9.289 0.234 -8.133 1.00 79.94 113 ARG A C 1
ATOM 870 O O . ARG A 1 113 ? 10.316 0.058 -7.485 1.00 79.94 113 ARG A O 1
ATOM 877 N N . LYS A 1 114 ? 9.277 0.859 -9.316 1.00 76.75 114 LYS A N 1
ATOM 878 C CA . LYS A 1 114 ? 10.474 1.429 -9.972 1.00 76.75 114 LYS A CA 1
ATOM 879 C C . LYS A 1 114 ? 10.705 2.912 -9.661 1.00 76.75 114 LYS A C 1
ATOM 881 O O . LYS A 1 114 ? 11.817 3.398 -9.815 1.00 76.75 114 LYS A O 1
ATOM 886 N N . THR A 1 115 ? 9.661 3.638 -9.253 1.00 73.88 115 THR A N 1
ATOM 887 C CA . THR A 1 115 ? 9.700 5.101 -9.099 1.00 73.88 115 THR A CA 1
ATOM 888 C C . THR A 1 115 ? 8.953 5.533 -7.843 1.00 73.88 115 THR A C 1
ATOM 890 O O . THR A 1 115 ? 7.781 5.191 -7.651 1.00 73.88 115 THR A O 1
ATOM 893 N N . GLN A 1 116 ? 9.619 6.307 -6.988 1.00 68.06 116 GLN A N 1
ATOM 894 C CA . GLN A 1 116 ? 9.057 6.831 -5.744 1.00 68.06 116 GLN A CA 1
ATOM 895 C C . GLN A 1 116 ? 8.312 8.154 -5.985 1.00 68.06 116 GLN A C 1
ATOM 897 O O . GLN A 1 116 ? 8.741 9.223 -5.566 1.00 68.06 116 GLN A O 1
ATOM 902 N N . THR A 1 117 ? 7.174 8.094 -6.675 1.00 67.62 117 THR A N 1
ATOM 903 C CA . THR A 1 117 ? 6.222 9.216 -6.710 1.00 67.62 117 THR A CA 1
ATOM 904 C C . THR A 1 117 ? 5.728 9.533 -5.295 1.00 67.62 117 THR A C 1
ATOM 906 O O . THR A 1 117 ? 5.305 8.623 -4.576 1.00 67.62 117 THR A O 1
ATOM 909 N N . LEU A 1 118 ? 5.726 10.805 -4.896 1.00 68.75 118 LEU A N 1
ATOM 910 C CA . LEU A 1 118 ? 5.010 11.218 -3.689 1.00 68.75 118 LEU A CA 1
ATOM 911 C C . LEU A 1 118 ? 3.526 10.896 -3.870 1.00 68.75 118 LEU A C 1
ATOM 913 O O . LEU A 1 118 ? 2.916 11.291 -4.861 1.00 68.75 118 LEU A O 1
ATOM 917 N N . GLN A 1 119 ? 2.964 10.142 -2.934 1.00 68.19 119 GLN A N 1
ATOM 918 C CA . GLN A 1 119 ? 1.530 9.886 -2.890 1.00 68.19 119 GLN A CA 1
ATOM 919 C C . GLN A 1 119 ? 0.877 10.924 -1.986 1.00 68.19 119 GLN A C 1
ATOM 921 O O . GLN A 1 119 ? 1.535 11.475 -1.108 1.00 68.19 119 GLN A O 1
ATOM 926 N N . THR A 1 120 ? -0.411 11.170 -2.189 1.00 68.69 120 THR A N 1
ATOM 927 C CA . THR A 1 120 ? -1.233 12.108 -1.404 1.00 68.69 120 THR A CA 1
ATOM 928 C C . THR A 1 120 ? -2.434 11.428 -0.743 1.00 68.69 120 THR A C 1
ATOM 930 O O . THR A 1 120 ? -3.152 12.053 0.033 1.00 68.69 120 THR A O 1
ATOM 933 N N . GLU A 1 121 ? -2.666 10.153 -1.052 1.00 78.62 121 GLU A N 1
ATOM 934 C CA . GLU A 1 121 ? -3.821 9.386 -0.592 1.00 78.62 121 GLU A CA 1
ATOM 935 C C . GLU A 1 121 ? -3.587 8.778 0.799 1.00 78.62 121 GLU A C 1
ATOM 937 O O . GLU A 1 121 ? -2.455 8.624 1.265 1.00 78.62 121 GLU A O 1
ATOM 942 N N . GLN A 1 122 ? -4.682 8.434 1.480 1.00 88.12 122 GLN A N 1
ATOM 943 C CA . GLN A 1 122 ? -4.626 7.650 2.709 1.00 88.12 122 GLN A CA 1
ATOM 944 C C . GLN A 1 122 ? -4.416 6.176 2.352 1.00 88.12 122 GLN A C 1
ATOM 946 O O . GLN A 1 122 ? -5.131 5.639 1.508 1.00 88.12 122 GLN A O 1
ATOM 951 N N . GLN A 1 123 ? -3.453 5.523 2.996 1.00 90.69 123 GLN A N 1
ATOM 952 C CA . GLN A 1 123 ? -3.103 4.127 2.733 1.00 90.69 123 GLN A CA 1
ATOM 953 C C . GLN A 1 123 ? -2.725 3.395 4.018 1.00 90.69 123 GLN A C 1
ATOM 955 O O . GLN A 1 123 ? -2.198 4.003 4.951 1.00 90.69 123 GLN A O 1
ATOM 960 N N . TRP A 1 124 ? -2.986 2.091 4.062 1.00 91.75 124 TRP A N 1
ATOM 961 C CA . TRP A 1 124 ? -2.488 1.208 5.114 1.00 91.75 124 TRP A CA 1
ATOM 962 C C . TRP A 1 124 ? -0.979 1.011 4.969 1.00 91.75 124 TRP A C 1
ATOM 964 O O . TRP A 1 124 ? -0.507 0.667 3.888 1.00 91.75 124 TRP A O 1
ATOM 974 N N . VAL A 1 125 ? -0.230 1.197 6.049 1.00 89.81 125 VAL A N 1
ATOM 975 C CA . VAL A 1 125 ? 1.214 0.948 6.122 1.00 89.81 125 VAL A CA 1
ATOM 976 C C . VAL A 1 125 ? 1.527 0.055 7.319 1.00 89.81 125 VAL A C 1
ATOM 978 O O . VAL A 1 125 ? 0.840 0.105 8.342 1.00 89.81 125 VAL A O 1
ATOM 981 N N . GLN A 1 126 ? 2.575 -0.752 7.182 1.00 89.50 126 GLN A N 1
ATOM 982 C CA . GLN A 1 126 ? 3.084 -1.621 8.237 1.00 89.50 126 GLN A CA 1
ATOM 983 C C . GLN A 1 126 ? 4.074 -0.850 9.119 1.00 89.50 126 GLN A C 1
ATOM 985 O O . GLN A 1 126 ? 5.055 -0.299 8.618 1.00 89.50 126 GLN A O 1
ATOM 990 N N . GLY A 1 127 ? 3.810 -0.803 10.423 1.00 85.56 127 GLY A N 1
ATOM 991 C CA . GLY A 1 127 ? 4.726 -0.276 11.433 1.00 85.56 127 GLY A CA 1
ATOM 992 C C . GLY A 1 127 ? 5.742 -1.315 11.923 1.00 85.56 127 GLY A C 1
ATOM 993 O O . GLY A 1 127 ? 5.707 -2.485 11.545 1.00 85.56 127 GLY A O 1
ATOM 994 N N . GLU A 1 128 ? 6.624 -0.894 12.832 1.00 79.88 128 GLU A N 1
ATOM 995 C CA . GLU A 1 128 ? 7.783 -1.670 13.320 1.00 79.88 128 GLU A CA 1
ATOM 996 C C . GLU A 1 128 ? 7.446 -3.027 13.969 1.00 79.88 128 GLU A C 1
ATOM 998 O O . GLU A 1 128 ? 8.316 -3.883 14.096 1.00 79.88 128 GLU A O 1
ATOM 1003 N N . LYS A 1 129 ? 6.195 -3.231 14.403 1.00 82.25 129 LYS A N 1
ATOM 1004 C CA . LYS A 1 129 ? 5.726 -4.449 15.094 1.00 82.25 129 LYS A CA 1
ATOM 1005 C C . LYS A 1 129 ? 4.675 -5.231 14.301 1.00 82.25 129 LYS A C 1
ATOM 1007 O O . LYS A 1 129 ? 3.831 -5.888 14.898 1.00 82.25 129 LYS A O 1
ATOM 1012 N N . ASN A 1 130 ? 4.681 -5.107 12.973 1.00 78.50 130 ASN A N 1
ATOM 1013 C CA . ASN A 1 130 ? 3.621 -5.588 12.075 1.00 78.50 130 ASN A CA 1
ATOM 1014 C C . ASN A 1 130 ? 2.231 -4.972 12.336 1.00 78.50 130 ASN A C 1
ATOM 1016 O O . ASN A 1 130 ? 1.258 -5.404 11.727 1.00 78.50 130 ASN A O 1
ATOM 1020 N N . ASP A 1 131 ? 2.133 -3.945 13.187 1.00 86.19 131 ASP A N 1
ATOM 1021 C CA . ASP A 1 131 ? 0.891 -3.202 13.398 1.00 86.19 131 ASP A CA 1
ATOM 1022 C C . ASP A 1 131 ? 0.574 -2.357 12.162 1.00 86.19 131 ASP A C 1
ATOM 1024 O O . ASP A 1 131 ? 1.410 -1.587 11.677 1.00 86.19 131 ASP A O 1
ATOM 1028 N N . TRP A 1 132 ? -0.639 -2.516 11.644 1.00 88.69 132 TRP A N 1
ATOM 1029 C CA . TRP A 1 132 ? -1.103 -1.824 10.454 1.00 88.69 132 TRP A CA 1
ATOM 1030 C C . TRP A 1 132 ? -1.889 -0.574 10.837 1.00 88.69 132 TRP A C 1
ATOM 1032 O O . TRP A 1 132 ? -2.892 -0.611 11.561 1.00 88.69 132 TRP A O 1
ATOM 1042 N N . SER A 1 133 ? -1.450 0.556 10.291 1.00 88.94 133 SER A N 1
ATOM 1043 C CA . SER A 1 133 ? -2.033 1.874 10.541 1.00 88.94 133 SER A CA 1
ATOM 1044 C C . SER A 1 133 ? -2.282 2.611 9.228 1.00 88.94 133 SER A C 1
ATOM 1046 O O . SER A 1 133 ? -1.666 2.307 8.208 1.00 88.94 133 SER A O 1
ATOM 1048 N N . THR A 1 134 ? -3.212 3.569 9.215 1.00 89.56 134 THR A N 1
ATOM 1049 C CA . THR A 1 134 ? -3.465 4.374 8.014 1.00 89.56 134 THR A CA 1
ATOM 1050 C C . THR A 1 134 ? -2.654 5.665 8.048 1.00 89.56 134 THR A C 1
ATOM 1052 O O . THR A 1 134 ? -2.885 6.508 8.917 1.00 89.56 134 THR A O 1
ATOM 1055 N N . CYS A 1 135 ? -1.789 5.880 7.061 1.00 83.62 135 CYS A N 1
ATOM 1056 C CA . CYS A 1 135 ? -1.053 7.129 6.886 1.00 83.62 135 CYS A CA 1
ATOM 1057 C C . CYS A 1 135 ? -1.635 7.950 5.732 1.00 83.62 135 CYS A C 1
ATOM 1059 O O . CYS A 1 135 ? -1.868 7.429 4.643 1.00 83.62 135 CYS A O 1
ATOM 1061 N N . LYS A 1 136 ? -1.835 9.255 5.960 1.00 73.06 136 LYS A N 1
ATOM 1062 C CA . LYS A 1 136 ? -2.075 10.249 4.901 1.00 73.06 136 LYS A CA 1
ATOM 1063 C C . LYS A 1 136 ? -0.723 10.802 4.476 1.00 73.06 136 LYS A C 1
ATOM 1065 O O . LYS A 1 136 ? -0.020 11.392 5.293 1.00 73.06 136 LYS A O 1
ATOM 1070 N N . SER A 1 137 ? -0.319 10.565 3.234 1.00 63.84 137 SER A N 1
ATOM 1071 C CA . SER A 1 137 ? 1.058 10.839 2.831 1.00 63.84 137 SER A CA 1
ATOM 1072 C C . SER A 1 137 ? 1.291 12.311 2.468 1.00 63.84 137 SER A C 1
ATOM 1074 O O . SER A 1 137 ? 1.006 12.760 1.364 1.00 63.84 137 SER A O 1
ATOM 1076 N N . GLN A 1 138 ? 1.905 13.041 3.399 1.00 52.06 138 GLN A N 1
ATOM 1077 C CA . GLN A 1 138 ? 2.776 14.188 3.138 1.00 52.06 138 GLN A CA 1
ATOM 1078 C C . GLN A 1 138 ? 3.974 14.073 4.093 1.00 52.06 138 GLN A C 1
ATOM 1080 O O . GLN A 1 138 ? 3.845 14.353 5.275 1.00 52.06 138 GLN A O 1
ATOM 1085 N N . ILE A 1 139 ? 5.134 13.655 3.568 1.00 54.00 139 ILE A N 1
ATOM 1086 C CA . ILE A 1 139 ? 6.441 13.661 4.261 1.00 54.00 139 ILE A CA 1
ATOM 1087 C C . ILE A 1 139 ? 6.490 12.811 5.556 1.00 54.00 139 ILE A C 1
ATOM 1089 O O . ILE A 1 139 ? 6.371 13.327 6.662 1.00 54.00 139 ILE A O 1
ATOM 1093 N N . TRP A 1 140 ? 6.766 11.502 5.437 1.00 46.88 140 TRP A N 1
ATOM 1094 C CA . TRP A 1 140 ? 7.122 10.665 6.607 1.00 46.88 140 TRP A CA 1
ATOM 1095 C C . TRP A 1 140 ? 8.200 9.594 6.346 1.00 46.88 140 TRP A C 1
ATOM 1097 O O . TRP A 1 140 ? 8.220 8.539 6.970 1.00 46.88 140 TRP A O 1
ATOM 1107 N N . ARG A 1 141 ? 9.125 9.850 5.407 1.00 51.62 141 ARG A N 1
ATOM 1108 C CA . ARG A 1 141 ? 10.321 9.004 5.177 1.00 51.62 141 ARG A CA 1
ATOM 1109 C C . ARG A 1 141 ? 11.658 9.737 5.347 1.00 51.62 141 ARG A C 1
ATOM 1111 O O . ARG A 1 141 ? 12.697 9.268 4.901 1.00 51.62 141 ARG A O 1
ATOM 1118 N N . SER A 1 142 ? 11.637 10.860 6.056 1.00 46.16 142 SER A N 1
ATOM 1119 C CA . SER A 1 142 ? 12.820 11.540 6.584 1.00 46.16 142 SER A CA 1
ATOM 1120 C C . SER A 1 142 ? 12.747 11.495 8.111 1.00 46.16 142 SER A C 1
ATOM 1122 O O . SER A 1 142 ? 12.036 12.320 8.679 1.00 46.16 142 SER A O 1
ATOM 1124 N N . ASN A 1 143 ? 13.378 10.476 8.723 1.00 43.88 143 ASN A N 1
ATOM 1125 C CA . ASN A 1 143 ? 13.931 10.447 10.101 1.00 43.88 143 ASN A CA 1
ATOM 1126 C C . ASN A 1 143 ? 14.273 9.032 10.631 1.00 43.88 143 ASN A C 1
ATOM 1128 O O . ASN A 1 143 ? 14.925 8.931 11.663 1.00 43.88 143 ASN A O 1
ATOM 1132 N N . PHE A 1 144 ? 13.947 7.938 9.928 1.00 46.06 144 PHE A N 1
ATOM 1133 C CA . PHE A 1 144 ? 14.386 6.577 10.307 1.00 46.06 144 PHE A CA 1
ATOM 1134 C C . PHE A 1 144 ? 15.737 6.179 9.687 1.00 46.06 144 PHE A C 1
ATOM 1136 O O . PHE A 1 144 ? 15.861 5.163 9.010 1.00 46.06 144 PHE A O 1
ATOM 1143 N N . SER A 1 145 ? 16.758 7.011 9.903 1.00 45.41 145 SER A N 1
ATOM 1144 C CA . SER A 1 145 ? 18.163 6.635 9.695 1.00 45.41 145 SER A CA 1
ATOM 1145 C C . SER A 1 145 ? 19.092 7.626 10.395 1.00 45.41 145 SER A C 1
ATOM 1147 O O . SER A 1 145 ? 19.446 8.645 9.806 1.00 45.41 145 SER A O 1
ATOM 1149 N N . THR A 1 146 ? 19.473 7.329 11.641 1.00 43.19 146 THR A N 1
ATOM 1150 C CA . THR A 1 146 ? 20.846 7.410 12.199 1.00 43.19 146 THR A CA 1
ATOM 1151 C C . THR A 1 146 ? 20.769 7.111 13.697 1.00 43.19 146 THR A C 1
ATOM 1153 O O . THR A 1 146 ? 20.276 7.923 14.476 1.00 43.19 146 THR A O 1
ATOM 1156 N N . SER A 1 147 ? 21.255 5.942 14.105 1.00 39.81 147 SER A N 1
ATOM 1157 C CA . SER A 1 147 ? 21.623 5.626 15.492 1.00 39.81 147 SER A CA 1
ATOM 1158 C C . SER A 1 147 ? 22.637 4.484 15.465 1.00 39.81 147 SER A C 1
ATOM 1160 O O . SER A 1 147 ? 22.277 3.315 15.589 1.00 39.81 147 SER A O 1
ATOM 1162 N N . ILE A 1 148 ? 23.893 4.863 15.223 1.00 45.84 148 ILE A N 1
ATOM 1163 C CA . ILE A 1 148 ? 25.123 4.124 15.532 1.00 45.84 148 ILE A CA 1
ATOM 1164 C C . ILE A 1 148 ? 26.065 5.166 16.139 1.00 45.84 148 ILE A C 1
ATOM 1166 O O . ILE A 1 148 ? 26.125 6.265 15.539 1.00 45.84 148 ILE A O 1
#

Radius of gyration: 28.89 Å; Cα contacts (8 Å, |Δi|>4): 139; chains: 1; bounding box: 57×60×62 Å

Solvent-accessible surface area (backbone atoms only — not comparable to full-atom values): 10015 Å² total; per-residue (Å²): 119,74,67,63,57,54,51,56,56,54,54,56,52,52,57,56,57,50,63,64,54,67,78,71,80,81,85,84,87,84,81,90,84,90,83,92,80,93,73,96,73,76,95,68,85,77,75,71,93,70,76,82,78,80,68,89,74,73,80,74,87,68,79,51,57,41,88,71,52,47,76,47,84,51,58,61,60,64,46,60,77,65,71,51,57,31,32,44,39,89,93,46,66,31,77,44,67,53,44,77,52,96,80,41,37,30,45,62,74,42,66,50,54,88,69,92,70,88,59,73,58,63,28,35,37,70,45,99,80,67,49,67,44,78,44,66,43,73,90,86,86,85,77,94,78,86,90,131

Secondary structure (DSSP, 8-state):
-HHHHHHHHHHHHHHHHHHHHHTTS--------------------PPPSS--------------B-S---B----HHHHHHH---EEE-TTT--EEE-EEETTEEEPPP-BPP---PPP-SEEEEE-TTS-EEEEE-SS-SSSS----